Protein AF-A0A498MX71-F1 (afdb_monomer)

Secondary structure (DSSP, 8-state):
-PPP---------S------------------S-----PPPTTHHHHHHHHHHHH----SS-HHHHHTT-

Radius of gyration: 26.98 Å; Cα contacts (8 Å, |Δi|>4): 3; chains: 1; bounding box: 52×47×66 Å

Sequence (70 aa):
MARTKQTAHKSTGGKALRKQLATKAARKSAPATIRKLHRYRLGTVALREIRRYQKSTKLLIRKLPFQRLV

Structure (mmCIF, N/CA/C/O backbone):
data_AF-A0A498MX71-F1
#
_entry.id   AF-A0A498MX71-F1
#
loop_
_atom_site.group_PDB
_atom_site.id
_atom_site.type_symbol
_atom_site.label_atom_id
_atom_site.label_alt_id
_atom_site.label_comp_id
_atom_site.label_asym_id
_atom_site.label_entity_id
_atom_site.label_seq_id
_atom_site.pdbx_PDB_ins_code
_atom_site.Cartn_x
_atom_site.Cartn_y
_atom_site.Cartn_z
_atom_site.occupancy
_atom_site.B_iso_or_equiv
_atom_site.auth_seq_id
_atom_site.auth_comp_id
_atom_site.auth_asym_id
_atom_site.auth_atom_id
_atom_site.pdbx_PDB_model_num
ATOM 1 N N . MET A 1 1 ? 31.759 27.181 -47.913 1.00 45.22 1 MET A N 1
ATOM 2 C CA . MET A 1 1 ? 31.226 27.634 -46.608 1.00 45.22 1 MET A CA 1
ATOM 3 C C . MET A 1 1 ? 29.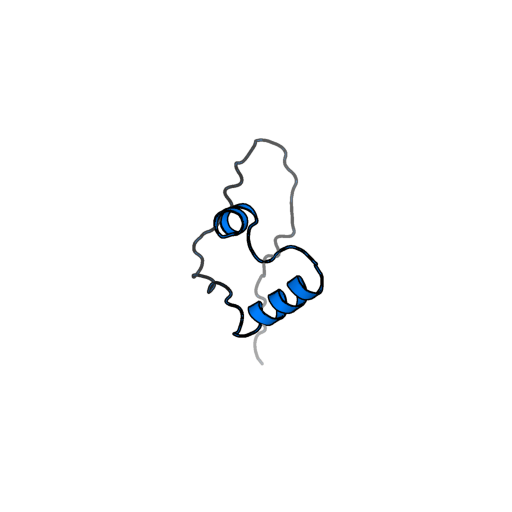780 27.179 -46.486 1.00 45.22 1 MET A C 1
ATOM 5 O O . MET A 1 1 ? 29.026 27.335 -47.438 1.00 45.22 1 MET A O 1
ATOM 9 N N . ALA A 1 2 ? 29.444 26.475 -45.404 1.00 64.38 2 ALA A N 1
ATOM 10 C CA . ALA A 1 2 ? 28.241 25.648 -45.330 1.00 64.38 2 ALA A CA 1
ATOM 11 C C . ALA A 1 2 ? 26.960 26.466 -45.080 1.00 64.38 2 ALA A C 1
ATOM 13 O O . ALA A 1 2 ? 26.886 27.303 -44.188 1.00 64.38 2 ALA A O 1
ATOM 14 N N . ARG A 1 3 ? 25.952 26.172 -45.904 1.00 65.38 3 ARG A N 1
ATOM 15 C CA . ARG A 1 3 ? 24.602 26.742 -45.965 1.00 65.38 3 ARG A CA 1
ATOM 16 C C . ARG A 1 3 ? 23.828 26.529 -44.656 1.00 65.38 3 ARG A C 1
ATOM 18 O O . ARG A 1 3 ? 23.564 25.389 -44.278 1.00 65.38 3 ARG A O 1
ATOM 25 N N . THR A 1 4 ? 23.397 27.608 -44.008 1.00 72.31 4 THR A N 1
ATOM 26 C CA . THR A 1 4 ? 22.480 27.562 -42.861 1.00 72.31 4 THR A CA 1
ATOM 27 C C . THR A 1 4 ? 21.061 27.266 -43.356 1.00 72.31 4 THR A C 1
ATOM 29 O O . THR A 1 4 ? 20.490 28.000 -44.161 1.00 72.31 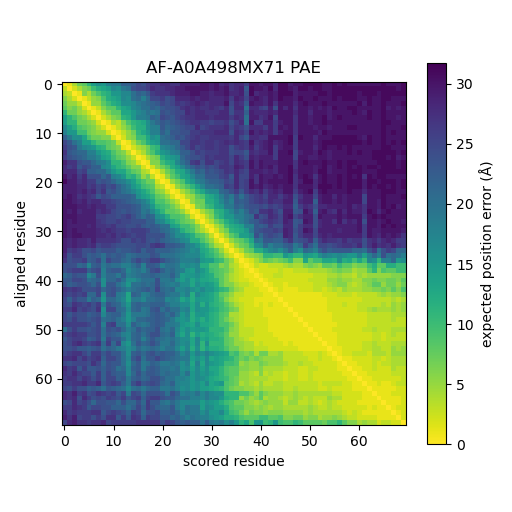4 THR A O 1
ATOM 32 N N . LYS A 1 5 ? 20.475 26.143 -42.928 1.00 68.00 5 LYS A N 1
ATOM 33 C CA . LYS A 1 5 ? 19.068 25.829 -43.208 1.00 68.00 5 LYS A CA 1
ATOM 34 C C . LYS A 1 5 ? 18.209 26.348 -42.056 1.00 68.00 5 LYS A C 1
ATOM 36 O O . LYS A 1 5 ? 18.207 25.762 -40.978 1.00 68.00 5 LYS A O 1
ATOM 41 N N . GLN A 1 6 ? 17.460 27.421 -42.297 1.00 64.75 6 GLN A N 1
ATOM 42 C CA . GLN A 1 6 ? 16.303 27.776 -41.476 1.00 64.75 6 GLN A CA 1
ATOM 43 C C . GLN A 1 6 ? 15.252 26.674 -41.650 1.00 64.75 6 GLN A C 1
ATOM 45 O O . GLN A 1 6 ? 14.786 26.425 -42.762 1.00 64.75 6 GLN A O 1
ATOM 50 N N . THR A 1 7 ? 14.890 25.991 -40.568 1.00 68.81 7 THR A N 1
ATOM 51 C CA . THR A 1 7 ? 13.702 25.134 -40.558 1.00 68.81 7 THR A CA 1
ATOM 52 C C . THR A 1 7 ? 12.581 25.908 -39.882 1.00 68.81 7 THR A C 1
ATOM 54 O O . THR A 1 7 ? 12.740 26.422 -38.777 1.00 68.81 7 THR A O 1
ATOM 57 N N . ALA A 1 8 ? 11.452 26.051 -40.574 1.00 64.12 8 ALA A N 1
ATOM 58 C CA . ALA A 1 8 ? 10.278 26.706 -40.020 1.00 64.12 8 ALA A CA 1
ATOM 59 C C . ALA A 1 8 ? 9.672 25.808 -38.932 1.00 64.12 8 ALA A C 1
ATOM 61 O O . ALA A 1 8 ? 8.923 24.875 -39.222 1.00 64.12 8 ALA A O 1
ATOM 62 N N . HIS A 1 9 ? 10.002 26.077 -37.672 1.00 66.06 9 HIS A N 1
ATOM 63 C CA . HIS A 1 9 ? 9.308 25.468 -36.547 1.00 66.06 9 HIS A CA 1
ATOM 64 C C . HIS A 1 9 ? 8.018 26.254 -36.279 1.00 66.06 9 HIS A C 1
ATOM 66 O O . HIS A 1 9 ? 8.054 27.408 -35.859 1.00 66.06 9 HIS A O 1
ATOM 72 N N . LYS A 1 10 ? 6.859 25.633 -36.517 1.00 62.66 10 LYS A N 1
ATOM 73 C CA . LYS A 1 10 ? 5.557 26.203 -36.149 1.00 62.66 10 LYS A CA 1
ATOM 74 C C . LYS A 1 10 ? 5.405 26.139 -34.625 1.00 62.66 10 LYS A C 1
ATOM 76 O O . LYS A 1 10 ? 5.145 25.074 -34.075 1.00 62.66 10 LYS A O 1
ATOM 81 N N . SER A 1 11 ? 5.558 27.264 -33.932 1.00 66.31 11 SER A N 1
ATOM 82 C CA . SER A 1 11 ? 5.115 27.412 -32.544 1.00 66.31 11 SER A CA 1
ATOM 83 C C . SER A 1 11 ? 3.635 27.786 -32.543 1.00 66.31 11 SER A C 1
ATOM 85 O O . SER A 1 11 ? 3.259 28.952 -32.632 1.00 66.31 11 SER A O 1
ATOM 87 N N . THR A 1 12 ? 2.748 26.798 -32.458 1.00 66.94 12 THR A N 1
ATOM 88 C CA . THR A 1 12 ? 1.343 27.101 -32.167 1.00 66.94 12 THR A CA 1
ATOM 89 C C . THR A 1 12 ? 1.233 27.443 -30.683 1.00 66.94 12 THR A C 1
ATOM 91 O O . THR A 1 12 ? 1.046 26.574 -29.833 1.00 66.94 12 THR A O 1
ATOM 94 N N . GLY A 1 13 ? 1.433 28.730 -30.386 1.00 60.59 13 GLY A N 1
ATOM 95 C CA . GLY A 1 13 ? 1.104 29.354 -29.111 1.00 60.59 13 GLY A CA 1
ATOM 96 C C . GLY A 1 13 ? -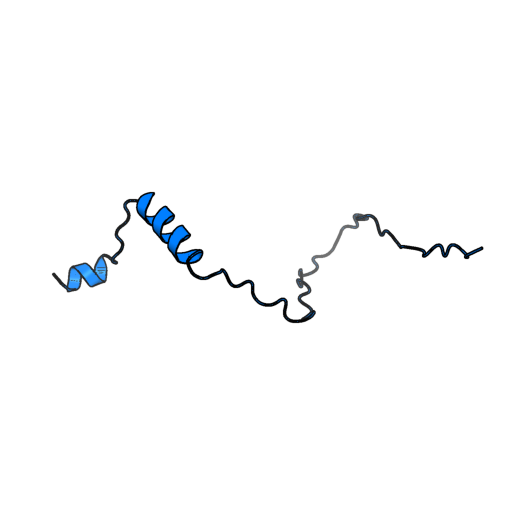0.378 29.164 -28.783 1.00 60.59 13 GLY A C 1
ATOM 97 O O . GLY A 1 13 ? -1.228 29.073 -29.666 1.00 60.59 13 GLY A O 1
ATOM 98 N N . GLY A 1 14 ? -0.666 29.011 -27.496 1.00 66.44 14 GLY A N 1
ATOM 99 C CA . GLY A 1 14 ? -1.937 28.510 -26.996 1.00 66.44 14 GLY A CA 1
ATOM 100 C C . GLY A 1 14 ? -3.180 29.363 -27.287 1.00 66.44 14 GLY A C 1
ATOM 101 O O . GLY A 1 14 ? -3.136 30.583 -27.348 1.00 66.44 14 GLY A O 1
ATOM 102 N N . LYS A 1 15 ? -4.303 28.631 -27.347 1.00 65.00 15 LYS A N 1
ATOM 103 C CA . LYS A 1 15 ? -5.696 28.986 -27.004 1.00 65.00 15 LYS A CA 1
ATOM 104 C C . LYS A 1 15 ? -6.282 30.296 -27.558 1.00 65.00 15 LYS A C 1
A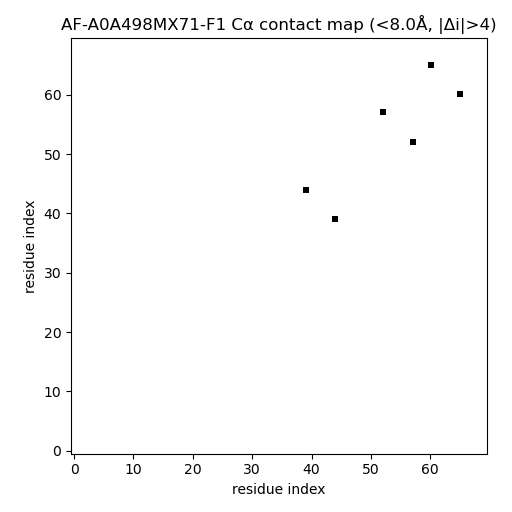TOM 106 O O . LYS A 1 15 ? -6.228 31.337 -26.917 1.00 65.00 15 LYS A O 1
ATOM 111 N N . ALA A 1 16 ? -7.090 30.152 -28.610 1.00 63.62 16 ALA A N 1
ATOM 112 C CA . ALA A 1 16 ? -8.273 30.990 -28.805 1.00 63.62 16 ALA A CA 1
ATOM 113 C C . ALA A 1 16 ? -9.469 30.381 -28.043 1.00 63.62 16 ALA A C 1
ATOM 115 O O . ALA A 1 16 ? -9.799 29.204 -28.214 1.00 63.62 16 ALA A O 1
ATOM 116 N N . LEU A 1 17 ? -10.102 31.174 -27.174 1.00 67.50 17 LEU A N 1
ATOM 117 C CA . LEU A 1 17 ? -11.304 30.800 -26.430 1.00 67.50 17 LEU A CA 1
ATOM 118 C C . LEU A 1 17 ? -12.527 30.961 -27.344 1.00 67.50 17 LEU A C 1
ATOM 120 O O . LEU A 1 17 ? -12.978 32.077 -27.584 1.00 67.50 17 LEU A O 1
ATOM 124 N N . ARG A 1 18 ? -13.105 29.854 -27.817 1.00 59.72 18 ARG A N 1
ATOM 125 C CA . ARG A 1 18 ? -14.467 29.856 -28.363 1.00 59.72 18 ARG A CA 1
ATOM 126 C C . ARG A 1 18 ? -15.348 28.943 -27.515 1.00 59.72 18 ARG A C 1
ATOM 128 O O . ARG A 1 18 ? -15.198 27.726 -27.530 1.00 59.72 18 ARG A O 1
ATOM 135 N N . LYS A 1 19 ? -16.251 29.567 -26.749 1.00 66.19 19 LYS A N 1
ATOM 136 C CA . LYS A 1 19 ? -17.517 28.957 -26.308 1.00 66.19 19 LYS A CA 1
ATOM 137 C C . LYS A 1 19 ? -18.221 28.441 -27.579 1.00 66.19 19 LYS A C 1
ATOM 139 O O . LYS A 1 19 ? -18.124 29.100 -28.605 1.00 66.19 19 LYS A O 1
ATOM 144 N N . GLN A 1 20 ? -18.881 27.294 -27.650 1.00 61.75 20 GLN A N 1
ATOM 145 C CA . GLN A 1 20 ? -19.681 26.535 -26.695 1.00 61.75 20 GLN A CA 1
ATOM 146 C C . GLN A 1 20 ? -19.882 25.124 -27.296 1.00 61.75 20 GLN A C 1
ATOM 148 O O . GLN A 1 20 ? -19.627 24.930 -28.481 1.00 61.75 20 GLN A O 1
ATOM 153 N N . LEU A 1 21 ? -20.425 24.209 -26.486 1.00 59.19 21 LEU A N 1
ATOM 154 C CA . LEU A 1 21 ? -20.836 22.817 -26.751 1.00 59.19 21 LEU A CA 1
ATOM 155 C C . LEU A 1 21 ? -19.898 21.771 -26.144 1.00 59.19 21 LEU A C 1
ATOM 157 O O . LEU A 1 21 ? -18.714 21.670 -26.450 1.00 59.19 21 LEU A O 1
ATOM 161 N N . ALA A 1 22 ? -20.480 21.012 -25.218 1.00 67.62 22 ALA A N 1
ATOM 162 C CA . ALA A 1 22 ? -19.858 19.967 -24.431 1.00 67.62 22 ALA A CA 1
ATOM 163 C C . ALA A 1 22 ? -19.224 18.895 -25.327 1.00 67.62 22 ALA A C 1
ATOM 165 O O . ALA A 1 22 ? -19.877 17.954 -25.772 1.00 67.62 22 ALA A O 1
ATOM 166 N N . THR A 1 23 ? -17.919 18.996 -25.548 1.00 57.00 23 THR A N 1
ATOM 167 C CA . THR A 1 23 ? -17.144 17.888 -26.091 1.00 57.00 23 THR A CA 1
ATOM 168 C C . THR A 1 23 ? -16.713 17.006 -24.933 1.00 57.00 23 THR A C 1
ATOM 170 O O . THR A 1 23 ? -15.837 17.378 -24.147 1.00 57.00 23 THR A O 1
ATOM 173 N N . LYS A 1 24 ? -17.335 15.827 -24.840 1.00 62.59 24 LYS A N 1
ATOM 174 C CA . LYS A 1 24 ? -16.824 14.650 -24.131 1.00 62.59 24 LYS A CA 1
ATOM 175 C C . LYS A 1 24 ? -15.302 14.642 -24.268 1.00 62.59 24 LYS A C 1
ATOM 177 O O . LYS A 1 24 ? -14.789 14.518 -25.379 1.00 62.59 24 LYS A O 1
ATOM 182 N N . ALA A 1 25 ? -14.582 14.834 -23.165 1.00 62.69 25 ALA A N 1
ATOM 183 C CA . ALA A 1 25 ? -13.131 14.752 -23.170 1.00 62.69 25 ALA A CA 1
ATOM 184 C C . ALA A 1 25 ? -12.748 13.285 -23.386 1.00 62.69 25 ALA A C 1
ATOM 186 O O . ALA A 1 25 ? -12.446 12.554 -22.444 1.00 62.69 25 ALA A O 1
ATOM 187 N N . ALA A 1 26 ? -12.779 12.839 -24.640 1.00 64.19 26 ALA A N 1
ATOM 188 C CA . ALA A 1 26 ? -12.034 11.678 -25.068 1.00 64.19 26 ALA A CA 1
ATOM 189 C C . ALA A 1 26 ? -10.566 12.056 -24.878 1.00 64.19 26 ALA A C 1
ATOM 191 O O . ALA A 1 26 ? -9.950 12.705 -25.727 1.00 64.19 26 ALA A O 1
ATOM 192 N N . ARG A 1 27 ? -10.020 11.731 -23.700 1.00 64.38 27 ARG A N 1
ATOM 193 C CA . ARG A 1 27 ? -8.577 11.753 -23.493 1.00 64.38 27 ARG A CA 1
ATOM 194 C C . ARG A 1 27 ? -8.004 10.884 -24.604 1.00 64.38 27 ARG A C 1
ATOM 196 O O . ARG A 1 27 ? -8.224 9.677 -24.619 1.00 64.38 27 ARG A O 1
ATOM 203 N N . LYS A 1 28 ? -7.324 11.510 -25.565 1.00 63.09 28 LYS A N 1
ATOM 204 C CA . LYS A 1 28 ? -6.522 10.799 -26.554 1.00 63.09 28 LYS A CA 1
ATOM 205 C C . LYS A 1 28 ? -5.467 10.006 -25.788 1.00 63.09 28 LYS A C 1
ATOM 207 O O . LYS A 1 28 ? -4.437 10.556 -25.414 1.00 63.09 28 LYS A O 1
ATOM 212 N N . SER A 1 29 ? -5.699 8.721 -25.576 1.00 60.28 29 SER A N 1
ATOM 213 C CA . SER A 1 29 ? -4.613 7.754 -25.529 1.00 60.28 29 SER A CA 1
ATOM 214 C C . SER A 1 29 ? -4.631 7.027 -26.863 1.00 60.28 29 SER A C 1
ATOM 216 O O . SER A 1 29 ? -5.186 5.940 -26.993 1.00 60.28 29 SER A O 1
ATOM 218 N N . ALA A 1 30 ? -4.039 7.653 -27.881 1.00 64.31 30 ALA A N 1
ATOM 219 C CA . ALA A 1 30 ? -3.447 6.840 -28.931 1.00 64.31 30 ALA A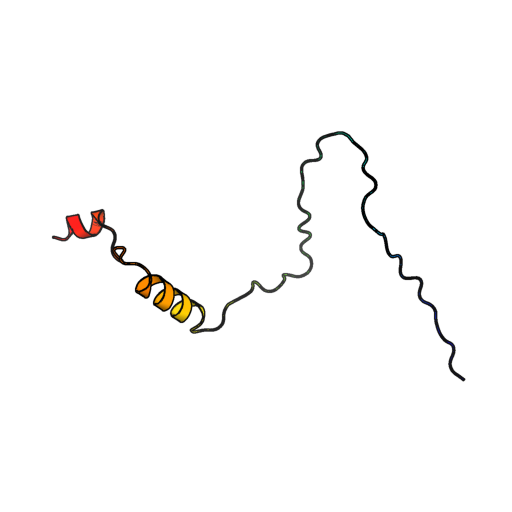 CA 1
ATOM 220 C C . ALA A 1 30 ? -2.442 5.898 -28.239 1.00 64.31 30 ALA A C 1
ATOM 222 O O . ALA A 1 30 ? -1.732 6.371 -27.341 1.00 64.31 30 ALA A O 1
ATOM 223 N N . PRO A 1 31 ? -2.343 4.607 -28.596 1.00 58.38 31 PRO A N 1
ATOM 224 C CA . PRO A 1 31 ? -1.225 3.787 -28.162 1.00 58.38 31 PRO A CA 1
ATOM 225 C C . PRO A 1 31 ? 0.022 4.252 -28.927 1.00 58.38 31 PRO A C 1
ATOM 227 O O . PRO A 1 31 ? 0.500 3.607 -29.852 1.00 58.38 31 PRO A O 1
ATOM 230 N N . ALA A 1 32 ? 0.537 5.425 -28.563 1.00 61.28 32 ALA A N 1
ATOM 231 C CA . ALA A 1 32 ? 1.875 5.848 -28.922 1.00 61.28 32 ALA A CA 1
ATOM 232 C C . ALA A 1 32 ? 2.813 4.997 -28.070 1.00 61.28 32 ALA A C 1
ATOM 234 O O . ALA A 1 32 ? 2.912 5.252 -26.871 1.00 61.28 32 ALA A O 1
ATOM 235 N N . THR A 1 33 ? 3.373 3.952 -28.690 1.00 63.47 33 THR A N 1
ATOM 236 C CA . THR A 1 33 ? 4.520 3.146 -28.242 1.00 63.47 33 THR A CA 1
ATOM 237 C C . THR A 1 33 ? 4.506 2.904 -26.743 1.00 63.47 33 THR A C 1
ATOM 239 O O . THR A 1 33 ? 4.960 3.791 -26.032 1.00 63.47 33 THR A O 1
ATOM 242 N N . ILE A 1 34 ? 3.988 1.754 -26.267 1.00 64.25 34 ILE A N 1
ATOM 243 C CA . ILE A 1 34 ? 3.875 1.393 -24.834 1.00 64.25 34 ILE A CA 1
ATOM 244 C C . ILE A 1 34 ? 5.005 2.069 -24.053 1.00 64.25 34 ILE A C 1
ATOM 246 O O . ILE A 1 34 ? 6.141 1.586 -24.045 1.00 64.25 34 ILE A O 1
ATOM 250 N N . ARG A 1 35 ? 4.722 3.242 -23.460 1.00 66.38 35 ARG A N 1
ATOM 251 C CA . ARG A 1 35 ? 5.685 3.913 -22.594 1.00 66.38 35 ARG A CA 1
ATOM 252 C C . ARG A 1 35 ? 5.856 2.901 -21.490 1.00 66.38 35 ARG A C 1
ATOM 254 O O . ARG A 1 35 ? 4.877 2.634 -20.794 1.00 66.38 35 ARG A O 1
ATOM 261 N N . LYS A 1 36 ? 7.022 2.246 -21.439 1.00 74.81 36 LYS A N 1
ATOM 262 C CA . LYS A 1 36 ? 7.257 1.133 -20.516 1.00 74.81 36 LYS A CA 1
ATOM 263 C C . LYS A 1 36 ? 6.711 1.555 -19.162 1.00 74.81 36 LYS A C 1
ATOM 265 O O . LYS A 1 36 ? 7.099 2.613 -18.662 1.00 74.81 36 LYS A O 1
ATOM 270 N N . LEU A 1 37 ? 5.758 0.780 -18.642 1.00 85.62 37 LEU A N 1
ATOM 271 C CA . LEU A 1 37 ? 5.140 1.056 -17.354 1.00 85.62 37 LEU A CA 1
ATOM 272 C C . LEU A 1 37 ? 6.272 1.318 -16.360 1.00 85.62 37 LEU A C 1
ATOM 274 O O . LEU A 1 37 ? 7.170 0.485 -16.220 1.00 85.62 37 LEU A O 1
ATOM 278 N N . HIS A 1 38 ? 6.279 2.500 -15.743 1.00 86.81 38 HIS A N 1
ATOM 279 C CA . HIS A 1 38 ? 7.356 2.872 -14.837 1.00 86.81 38 HIS A CA 1
ATOM 280 C C . HIS A 1 38 ? 7.387 1.877 -13.674 1.00 86.81 38 HIS A C 1
ATOM 282 O O . HIS A 1 38 ? 6.465 1.825 -12.858 1.00 86.81 38 HIS A O 1
ATOM 288 N N . ARG A 1 39 ? 8.453 1.076 -13.614 1.00 93.81 39 ARG A N 1
ATOM 289 C CA . ARG A 1 39 ? 8.688 0.114 -12.541 1.00 93.81 39 ARG A CA 1
ATOM 290 C C . ARG A 1 39 ? 9.750 0.671 -11.607 1.00 93.81 39 ARG A C 1
ATOM 292 O O . ARG A 1 39 ? 10.867 0.956 -12.033 1.00 93.81 39 ARG A O 1
ATOM 299 N N . TYR A 1 40 ? 9.402 0.796 -10.330 1.00 94.12 40 TYR A N 1
ATOM 300 C CA . TYR A 1 40 ? 10.360 1.170 -9.295 1.00 94.12 40 TYR A CA 1
ATOM 301 C C . TYR A 1 40 ? 11.467 0.120 -9.165 1.00 94.12 40 TYR A C 1
ATOM 303 O O . TYR A 1 40 ? 11.247 -1.071 -9.402 1.00 94.12 40 TYR A O 1
ATOM 311 N N . ARG A 1 41 ? 12.660 0.564 -8.763 1.00 95.44 41 ARG A N 1
ATOM 312 C CA . ARG A 1 41 ? 13.767 -0.341 -8.445 1.00 95.44 41 ARG A CA 1
ATOM 313 C C . ARG A 1 41 ? 13.423 -1.167 -7.205 1.00 95.44 41 ARG A C 1
ATOM 315 O O . ARG A 1 41 ? 12.636 -0.742 -6.351 1.00 95.44 41 ARG A O 1
ATOM 322 N N . LEU A 1 42 ? 14.039 -2.343 -7.106 1.00 97.00 42 LEU A N 1
ATOM 323 C CA . LEU A 1 42 ? 13.981 -3.166 -5.900 1.00 97.00 42 LEU A CA 1
ATOM 324 C C . LEU A 1 42 ? 14.390 -2.314 -4.685 1.00 97.00 42 LEU A C 1
ATOM 326 O O . LEU A 1 42 ? 15.200 -1.395 -4.799 1.00 97.00 42 LEU A O 1
ATOM 330 N N . GLY A 1 43 ? 13.750 -2.541 -3.542 1.00 96.88 43 GLY A N 1
ATOM 331 C CA . GLY A 1 43 ? 13.976 -1.756 -2.324 1.00 96.88 43 GLY A CA 1
ATOM 332 C C . GLY A 1 43 ? 13.290 -0.383 -2.284 1.00 96.88 43 GLY A C 1
ATOM 333 O O . GLY A 1 43 ? 12.940 0.075 -1.201 1.00 96.88 43 GLY A O 1
ATOM 334 N N . THR A 1 44 ? 12.982 0.260 -3.419 1.00 97.56 44 THR A N 1
ATOM 335 C CA . THR A 1 44 ? 12.332 1.591 -3.409 1.00 97.56 44 THR A CA 1
ATOM 336 C C . THR A 1 44 ? 10.946 1.556 -2.758 1.00 97.56 44 THR A C 1
ATOM 338 O O . THR A 1 44 ? 10.595 2.438 -1.976 1.00 97.56 44 THR A O 1
ATOM 341 N N . VAL A 1 45 ? 10.148 0.531 -3.068 1.00 97.25 45 VAL A N 1
ATOM 342 C CA . VAL A 1 45 ? 8.816 0.361 -2.468 1.00 97.25 45 VAL A CA 1
ATOM 343 C C . VAL A 1 45 ? 8.930 -0.033 -0.995 1.00 97.25 45 VAL A C 1
ATOM 345 O O . VAL A 1 45 ? 8.235 0.551 -0.170 1.00 97.25 45 VAL A O 1
ATOM 348 N N . ALA A 1 46 ? 9.865 -0.925 -0.653 1.00 97.88 46 ALA A N 1
ATOM 349 C CA . ALA A 1 46 ? 10.093 -1.362 0.723 1.00 97.88 46 ALA A CA 1
ATOM 350 C C . ALA A 1 46 ? 10.477 -0.191 1.644 1.00 97.88 46 ALA A C 1
ATOM 352 O O . ALA A 1 46 ? 9.844 0.013 2.676 1.00 97.88 46 ALA A O 1
ATOM 353 N N . LEU A 1 47 ? 11.435 0.652 1.238 1.00 98.38 47 LEU A N 1
ATOM 354 C CA . LEU A 1 47 ? 11.833 1.833 2.017 1.00 98.38 47 LEU A CA 1
ATOM 355 C C . LEU A 1 47 ? 10.681 2.831 2.194 1.00 98.38 47 LEU A C 1
ATOM 357 O O . LEU A 1 47 ? 10.537 3.437 3.257 1.00 98.38 47 LEU A O 1
ATOM 361 N N . ARG A 1 48 ? 9.832 2.993 1.171 1.00 97.50 48 ARG A N 1
ATOM 362 C CA . ARG A 1 48 ? 8.632 3.836 1.264 1.00 97.50 48 ARG A CA 1
ATOM 363 C C . ARG A 1 48 ? 7.629 3.277 2.274 1.00 97.50 48 ARG A C 1
ATOM 365 O O . ARG A 1 48 ? 7.028 4.048 3.019 1.00 97.50 48 ARG A O 1
ATOM 372 N N . GLU A 1 49 ? 7.446 1.962 2.306 1.00 97.12 49 GLU A N 1
ATOM 373 C CA . GLU A 1 49 ? 6.541 1.296 3.244 1.00 97.12 49 GLU A CA 1
ATOM 374 C C 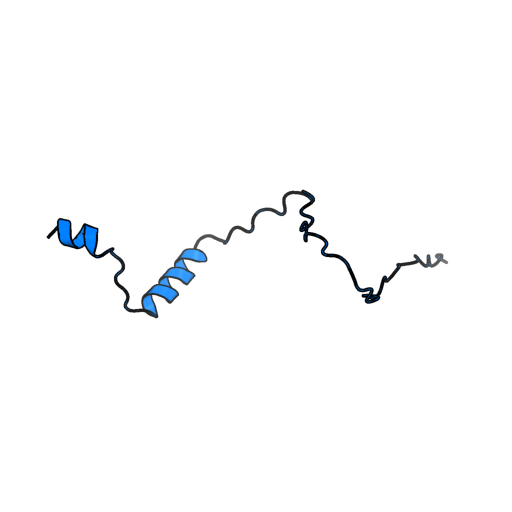. GLU A 1 49 ? 7.060 1.326 4.684 1.00 97.12 49 GLU A C 1
ATOM 376 O O . GLU A 1 49 ? 6.285 1.674 5.573 1.00 97.12 49 GLU A O 1
ATOM 381 N N . ILE A 1 50 ? 8.359 1.088 4.907 1.00 98.00 50 ILE A N 1
ATOM 382 C CA . ILE A 1 50 ? 9.005 1.207 6.228 1.00 98.00 50 ILE A CA 1
ATOM 383 C C . ILE A 1 50 ? 8.776 2.608 6.802 1.00 98.00 50 ILE A C 1
ATOM 385 O O . ILE A 1 50 ? 8.240 2.749 7.900 1.00 98.00 50 ILE A O 1
ATOM 389 N N . ARG A 1 51 ? 9.075 3.655 6.020 1.00 98.12 51 ARG A N 1
ATOM 390 C CA . ARG A 1 51 ? 8.849 5.049 6.438 1.00 98.12 51 ARG A CA 1
ATOM 391 C C . ARG A 1 51 ? 7.375 5.335 6.733 1.00 98.12 51 ARG A C 1
ATOM 393 O O . ARG A 1 51 ? 7.064 6.050 7.682 1.00 98.12 51 ARG 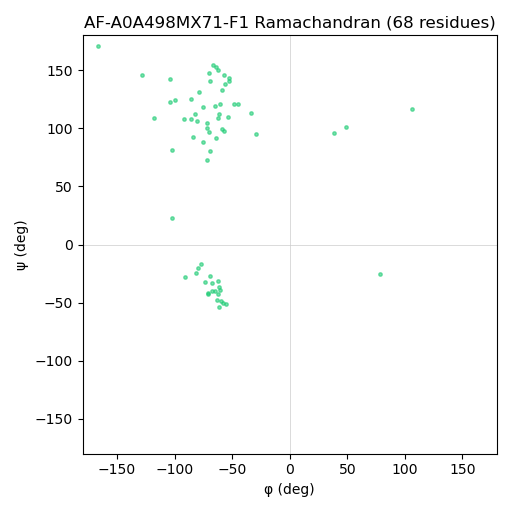A O 1
ATOM 400 N N . ARG A 1 52 ? 6.453 4.782 5.932 1.00 97.69 52 ARG A N 1
ATOM 401 C CA . ARG A 1 52 ? 5.005 4.941 6.143 1.00 97.69 52 ARG A CA 1
ATOM 402 C C . ARG A 1 52 ? 4.559 4.326 7.470 1.00 97.69 52 ARG A C 1
ATOM 404 O O . ARG A 1 52 ? 3.809 4.976 8.191 1.00 97.69 52 ARG A O 1
ATOM 411 N N . TYR A 1 53 ? 4.983 3.100 7.773 1.00 97.50 53 TYR A N 1
ATOM 412 C CA . TYR A 1 53 ? 4.570 2.399 8.992 1.00 97.50 53 TYR A CA 1
ATOM 413 C C . TYR A 1 53 ? 5.240 2.947 10.247 1.00 97.50 53 TYR A C 1
ATOM 415 O O . TYR A 1 53 ? 4.595 3.002 11.279 1.00 97.50 53 TYR A O 1
ATOM 423 N N . GLN A 1 54 ? 6.474 3.438 10.162 1.00 97.69 54 GLN A N 1
ATOM 424 C CA . GLN A 1 54 ? 7.116 4.098 11.303 1.00 97.69 54 GLN A CA 1
ATOM 425 C C . GLN A 1 54 ? 6.468 5.449 11.649 1.00 97.69 54 GLN A C 1
ATOM 427 O O . GLN A 1 54 ? 6.492 5.861 12.802 1.00 97.69 54 GLN A O 1
ATOM 432 N N . LYS A 1 55 ? 5.853 6.135 10.674 1.00 98.19 55 LYS A N 1
ATOM 433 C CA . LYS A 1 55 ? 5.165 7.419 10.896 1.00 98.19 55 LYS A CA 1
ATOM 434 C C . LYS A 1 55 ? 3.757 7.273 11.495 1.00 98.19 55 LYS A C 1
ATOM 436 O O . LYS A 1 55 ? 3.223 8.245 12.020 1.00 98.19 55 LYS A O 1
ATOM 441 N N . SER A 1 56 ? 3.120 6.107 11.379 1.00 97.12 56 SER A N 1
ATOM 442 C CA . SER A 1 56 ? 1.717 5.903 11.778 1.00 97.12 56 SER A CA 1
ATOM 443 C C . SER A 1 56 ? 1.556 4.700 12.697 1.00 97.12 56 SER A C 1
ATOM 445 O O . SER A 1 56 ? 2.165 3.672 12.450 1.00 97.12 56 SER A O 1
ATOM 447 N N . THR A 1 57 ? 0.633 4.751 13.650 1.00 96.00 57 THR A N 1
ATOM 448 C CA . THR A 1 57 ? 0.420 3.677 14.639 1.00 96.00 5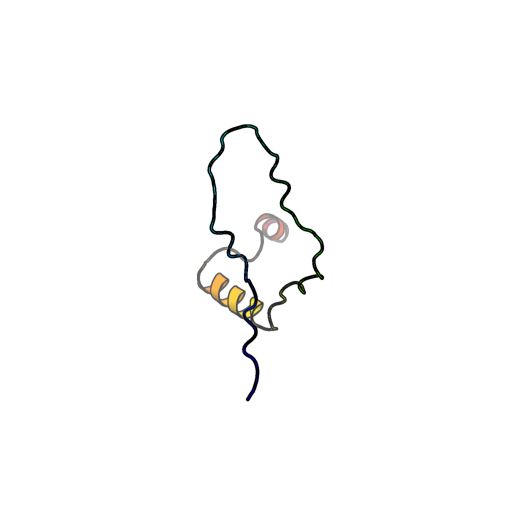7 THR A CA 1
ATOM 449 C C . THR A 1 57 ? -0.799 2.792 14.344 1.00 96.00 57 THR A C 1
ATOM 451 O O . THR A 1 57 ? -1.369 2.169 15.236 1.00 96.00 57 THR A O 1
ATOM 454 N N . LYS A 1 58 ? -1.245 2.728 13.083 1.00 95.88 58 LYS A N 1
ATOM 455 C CA . LYS A 1 58 ? -2.397 1.897 12.700 1.00 95.88 58 LYS A CA 1
ATOM 456 C C . LYS A 1 58 ? -2.068 0.403 12.778 1.00 95.88 58 LYS A C 1
ATOM 458 O O . LYS A 1 58 ? -0.954 -0.007 12.460 1.00 95.88 58 LYS A O 1
ATOM 463 N N . LEU A 1 59 ? -3.073 -0.410 13.107 1.00 96.12 59 LEU A N 1
ATOM 464 C CA . LEU A 1 59 ? -2.942 -1.868 13.102 1.00 96.12 59 LEU A CA 1
ATOM 465 C C . LEU A 1 59 ? -2.547 -2.373 11.708 1.00 96.12 59 LEU A C 1
ATOM 467 O O . LEU A 1 59 ? -3.136 -1.977 10.698 1.00 96.12 59 LEU A O 1
ATOM 471 N N . LEU A 1 60 ? -1.551 -3.258 11.670 1.00 95.38 60 LEU A N 1
ATOM 472 C CA . LEU A 1 60 ? -1.071 -3.892 10.438 1.00 95.38 60 LEU A CA 1
ATOM 473 C C . LEU A 1 60 ? -1.944 -5.084 10.024 1.00 95.38 60 LEU A C 1
ATOM 475 O O . LEU A 1 60 ? -2.020 -5.417 8.843 1.00 95.38 60 LEU A O 1
ATOM 479 N N . ILE A 1 61 ? -2.636 -5.688 10.990 1.00 95.75 61 ILE A N 1
ATOM 480 C CA . ILE A 1 61 ? -3.564 -6.802 10.795 1.00 95.75 61 ILE A CA 1
ATOM 481 C C . ILE A 1 61 ? -4.997 -6.268 10.889 1.00 95.75 61 ILE A C 1
ATOM 483 O O . ILE A 1 61 ? -5.302 -5.372 11.681 1.00 95.75 61 ILE A O 1
ATOM 487 N N . ARG A 1 62 ? -5.898 -6.797 10.055 1.00 96.69 62 ARG A N 1
ATOM 488 C CA . ARG A 1 62 ? -7.315 -6.409 10.080 1.00 96.69 62 ARG A CA 1
ATOM 489 C C . ARG A 1 62 ? -7.992 -6.917 11.356 1.00 96.69 62 ARG A C 1
ATOM 491 O O . ARG A 1 62 ? -7.791 -8.059 11.746 1.00 96.69 62 ARG A O 1
ATOM 498 N N . LYS A 1 63 ? -8.876 -6.096 11.934 1.00 95.88 63 LYS A N 1
ATOM 499 C CA . LYS A 1 63 ? -9.572 -6.405 13.195 1.00 95.88 63 LYS A CA 1
ATOM 500 C C . LYS A 1 63 ? -10.462 -7.654 13.121 1.00 95.88 63 LYS A C 1
ATOM 502 O O . LYS A 1 63 ? -10.275 -8.555 13.917 1.00 95.88 63 LYS A O 1
ATOM 507 N N . LEU A 1 64 ? -11.384 -7.737 12.153 1.00 96.69 64 LEU A N 1
ATOM 508 C CA . LEU A 1 64 ? -12.353 -8.843 12.056 1.00 96.69 64 LEU A CA 1
ATOM 509 C C . LEU A 1 64 ? -11.718 -10.246 11.943 1.00 96.69 64 LEU A C 1
ATOM 511 O O . LEU A 1 64 ? -12.124 -11.124 12.697 1.00 96.69 64 LEU A O 1
ATOM 515 N N . PRO A 1 65 ? -10.749 -10.508 11.043 1.00 97.12 65 PRO A N 1
ATOM 516 C CA . PRO A 1 65 ? -10.119 -11.826 10.997 1.00 97.12 65 PRO A CA 1
ATOM 517 C C . PRO A 1 65 ? -9.280 -12.119 12.246 1.00 97.12 65 PRO A C 1
ATOM 519 O O . PRO A 1 65 ? -9.251 -13.263 12.673 1.00 97.12 65 PRO A O 1
ATOM 522 N N . PHE A 1 66 ? -8.650 -11.109 12.860 1.00 97.62 66 PHE A N 1
ATOM 523 C CA . PHE A 1 66 ? -7.912 -11.292 14.114 1.00 97.62 66 PHE A CA 1
ATOM 524 C C . PHE A 1 66 ? -8.849 -11.628 15.283 1.00 97.62 66 PHE A C 1
ATOM 526 O O . PHE A 1 66 ? -8.556 -12.519 16.063 1.00 97.62 66 PHE A O 1
ATOM 533 N N . GLN A 1 67 ? -10.017 -10.982 15.348 1.00 97.19 67 GLN A N 1
ATOM 534 C CA . GLN A 1 67 ? -11.051 -11.256 16.348 1.00 97.19 67 GLN A CA 1
ATOM 535 C C . GLN A 1 67 ? -11.609 -12.681 16.254 1.00 97.19 67 GLN A C 1
ATOM 537 O O . GLN A 1 67 ? -12.012 -13.225 17.266 1.00 97.19 67 GLN A O 1
ATOM 542 N N . ARG A 1 68 ? -11.662 -13.276 15.055 1.00 96.94 68 ARG A N 1
ATOM 543 C CA . ARG A 1 68 ? -12.106 -14.670 14.878 1.00 96.94 68 ARG A CA 1
ATOM 544 C C . ARG A 1 68 ? -11.048 -15.706 15.277 1.00 96.94 68 ARG A C 1
ATOM 546 O O . ARG A 1 68 ? -11.389 -16.877 15.360 1.00 96.94 68 ARG A O 1
ATOM 553 N N . LEU A 1 69 ? -9.783 -15.297 15.391 1.00 96.25 69 LEU A N 1
ATOM 554 C CA . LEU A 1 69 ? -8.657 -16.188 15.683 1.00 96.25 69 LEU A CA 1
ATOM 555 C C . LEU A 1 69 ? -8.380 -16.318 17.189 1.00 96.25 69 LEU A C 1
ATOM 557 O O . LEU A 1 69 ? -7.832 -17.335 17.600 1.00 96.25 69 LEU A O 1
ATOM 561 N N . VAL A 1 70 ? -8.707 -15.286 17.971 1.00 88.44 70 VAL A N 1
ATOM 562 C CA . VAL A 1 70 ? -8.609 -15.281 19.441 1.00 88.44 70 VAL A CA 1
ATOM 563 C C . VAL A 1 70 ? -9.804 -16.014 20.030 1.00 88.44 70 VAL A C 1
ATOM 565 O O . VAL A 1 70 ? -9.575 -16.843 20.934 1.00 88.44 70 VAL A O 1
#

Mean predicted aligned error: 17.37 Å

Solvent-accessible surface area (backbone atoms only — not comparable to full-atom values): 5214 Å² total; per-residue (Å²): 134,87,81,84,78,87,74,90,75,84,78,82,74,82,83,86,90,71,89,81,79,91,70,80,81,74,75,84,73,70,89,70,67,83,70,72,77,88,72,80,58,87,62,55,63,55,57,54,49,53,56,52,53,75,74,44,92,71,78,91,65,64,64,70,70,51,63,74,71,110

Organism: La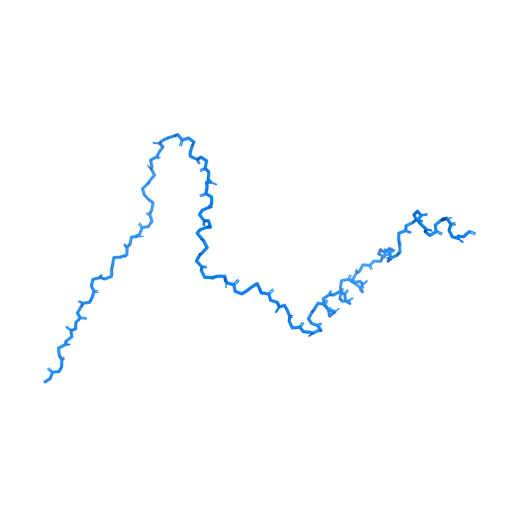beo rohita (NCBI:txid84645)

Foldseek 3Di:
DDDDDDDDDDDPDDDDDDDDDDDDPPPDPDVPDPPPDDDDDPPPVVVVVVVVCVVDDDDPDDDVVVVVVD

InterPro domains:
  IPR000164 Histone H3/CENP-A [PR00622] (3-17)
  IPR000164 Histone H3/CENP-A [PR00622] (32-53)
  IPR000164 Histone H3/CENP-A [PR00622] (56-70)
  IPR000164 Histone H3/CENP-A [PTHR11426] (1-70)
  IPR007125 Core Histone H2A/H2B/H3 domain [PF00125] (43-70)
  IPR009072 Histone-fold [G3DSA:1.10.20.10] (2-70)
  IPR009072 Histone-fold [SSF47113] (2-70)

pLDDT: mean 79.45, std 16.51, range [45.22, 98.38]